Protein AF-A0A1B0Z2W1-F1 (afdb_monomer_lite)

Foldseek 3Di:
DDDDDDDDDDPVRVVVCVVPDVDPVVVVVVVVVVVVVVVLVVQLVVLVVVLVVDPVNPDDDPDSVRSNVVQVPDPPRDDPVRVVVD

Organism: NCBI:txid152509

Structure (mmCIF, N/CA/C/O backbone):
data_AF-A0A1B0Z2W1-F1
#
_entry.id   AF-A0A1B0Z2W1-F1
#
loop_
_atom_site.group_PDB
_atom_site.id
_atom_site.type_symbol
_atom_site.label_atom_id
_atom_site.label_alt_id
_atom_site.label_comp_id
_atom_site.label_asym_id
_atom_site.label_entity_id
_atom_site.label_seq_id
_atom_site.pdbx_PDB_ins_code
_atom_site.Cartn_x
_atom_site.Cartn_y
_atom_site.Cartn_z
_atom_site.occupancy
_atom_site.B_iso_or_equiv
_atom_site.auth_seq_id
_atom_site.auth_comp_id
_atom_site.auth_asym_id
_atom_site.auth_atom_id
_atom_site.pdbx_PDB_model_num
ATOM 1 N N . MET A 1 1 ? -9.857 3.067 -11.174 1.00 68.75 1 MET A N 1
ATOM 2 C CA . MET A 1 1 ? -11.036 2.785 -10.323 1.00 68.75 1 MET A CA 1
ATOM 3 C C . MET A 1 1 ? -10.545 2.456 -8.927 1.00 68.75 1 MET A C 1
ATOM 5 O O . MET A 1 1 ? -9.531 1.777 -8.825 1.00 68.75 1 MET A O 1
ATOM 9 N N . ALA A 1 2 ? -11.217 2.947 -7.887 1.00 86.25 2 ALA A N 1
ATOM 10 C CA . ALA A 1 2 ? -10.935 2.542 -6.511 1.00 86.25 2 ALA A CA 1
ATOM 11 C C . ALA A 1 2 ? -11.553 1.162 -6.226 1.00 86.25 2 ALA A C 1
ATOM 13 O O . ALA A 1 2 ? -12.568 0.808 -6.827 1.00 86.25 2 ALA A O 1
ATOM 14 N N . VAL A 1 3 ? -10.941 0.394 -5.323 1.00 93.44 3 VAL A N 1
ATOM 15 C CA . VAL A 1 3 ? -11.499 -0.868 -4.816 1.00 93.44 3 VAL A CA 1
ATOM 16 C C . VAL A 1 3 ? -12.217 -0.576 -3.500 1.00 93.44 3 VAL A C 1
ATOM 18 O O . VAL A 1 3 ? -11.627 0.020 -2.603 1.00 93.44 3 VAL A O 1
ATOM 21 N N . THR A 1 4 ? -13.473 -1.006 -3.373 1.00 94.50 4 THR A N 1
ATOM 22 C CA . THR A 1 4 ? -14.239 -0.910 -2.121 1.00 94.50 4 THR A CA 1
ATOM 23 C C . THR A 1 4 ? -14.191 -2.241 -1.381 1.00 94.50 4 THR A C 1
ATOM 25 O O . THR A 1 4 ? -14.502 -3.280 -1.960 1.00 94.50 4 THR A O 1
ATOM 28 N N . ILE A 1 5 ? -13.825 -2.203 -0.097 1.00 95.00 5 ILE A N 1
ATOM 29 C CA . ILE A 1 5 ? -13.805 -3.363 0.801 1.00 95.00 5 ILE A CA 1
ATOM 30 C C . ILE A 1 5 ? -14.832 -3.137 1.913 1.00 95.00 5 ILE A C 1
ATOM 32 O O . ILE A 1 5 ? -14.806 -2.100 2.571 1.00 95.00 5 ILE A O 1
ATOM 36 N N . THR A 1 6 ? -15.721 -4.107 2.136 1.00 95.50 6 THR A N 1
ATOM 37 C CA . THR A 1 6 ? -16.711 -4.081 3.224 1.00 95.50 6 THR A CA 1
ATOM 38 C C . THR A 1 6 ? -16.272 -5.014 4.346 1.00 95.50 6 THR A C 1
ATOM 40 O O . THR A 1 6 ? -15.970 -6.181 4.100 1.00 95.50 6 THR A O 1
ATOM 43 N N . VAL A 1 7 ? -16.257 -4.507 5.581 1.00 95.31 7 VAL A N 1
ATOM 44 C CA . VAL A 1 7 ? -15.925 -5.275 6.788 1.00 95.31 7 VAL A CA 1
ATOM 45 C C . VAL A 1 7 ? -17.161 -5.334 7.678 1.00 95.31 7 VAL A C 1
ATOM 47 O O . VAL A 1 7 ? -17.687 -4.298 8.071 1.00 95.31 7 VAL A O 1
ATOM 50 N N . ASN A 1 8 ? -17.615 -6.546 7.999 1.00 96.88 8 ASN A N 1
ATOM 51 C CA . ASN A 1 8 ? -18.744 -6.754 8.901 1.00 96.88 8 ASN A CA 1
ATOM 52 C C . ASN A 1 8 ? -18.232 -6.897 10.337 1.00 96.88 8 ASN A C 1
ATOM 54 O O . ASN A 1 8 ? -17.453 -7.806 10.630 1.00 96.88 8 ASN A O 1
ATOM 58 N N . ILE A 1 9 ? -18.686 -6.018 11.226 1.00 97.31 9 ILE A N 1
ATOM 59 C CA . ILE A 1 9 ? -18.343 -6.018 12.650 1.00 97.31 9 ILE A CA 1
ATOM 60 C C . ILE A 1 9 ? -19.645 -6.221 13.424 1.00 97.31 9 ILE A C 1
ATOM 62 O O . ILE A 1 9 ? -20.623 -5.528 13.170 1.00 97.31 9 ILE A O 1
ATOM 66 N N . SER A 1 10 ? -19.681 -7.206 14.324 1.00 98.56 10 SER A N 1
ATOM 67 C CA . SER A 1 10 ? -20.850 -7.422 15.181 1.00 98.56 10 SER A CA 1
ATOM 68 C C . SER A 1 10 ? -20.952 -6.339 16.254 1.00 98.56 10 SER A C 1
ATOM 70 O O . SER A 1 10 ? -19.929 -5.816 16.692 1.00 98.56 10 SER A O 1
ATOM 72 N N . ASP A 1 11 ? -22.156 -6.101 16.776 1.00 98.50 11 ASP A N 1
ATOM 73 C CA . ASP A 1 11 ? -22.403 -5.145 17.868 1.00 98.50 11 ASP A CA 1
ATOM 74 C C . ASP A 1 11 ? -21.496 -5.376 19.090 1.00 98.50 11 ASP A C 1
ATOM 76 O O . ASP A 1 11 ? -21.099 -4.440 19.785 1.00 98.50 11 ASP A O 1
ATOM 80 N N . HIS A 1 12 ? -21.165 -6.640 19.383 1.00 98.56 12 HIS A N 1
ATOM 81 C CA . HIS A 1 12 ? -20.237 -6.976 20.461 1.00 98.56 12 HIS A CA 1
ATOM 82 C C . HIS A 1 12 ? -18.815 -6.501 20.141 1.00 98.56 12 HIS A C 1
ATOM 84 O O . HIS A 1 12 ? -18.195 -5.829 20.963 1.00 98.56 12 HIS A O 1
ATOM 90 N N . ASN A 1 13 ? -18.311 -6.812 18.944 1.00 98.56 13 ASN A N 1
ATOM 91 C CA . ASN A 1 13 ? -16.950 -6.459 18.546 1.00 98.56 13 ASN A CA 1
ATOM 92 C C . ASN A 1 13 ? -16.786 -4.956 18.309 1.00 98.56 13 ASN A C 1
ATOM 94 O O . ASN A 1 13 ? -15.719 -4.426 18.588 1.00 98.56 13 ASN A O 1
ATOM 98 N N . GLU A 1 14 ? -17.828 -4.257 17.858 1.00 98.50 14 GLU A N 1
ATOM 99 C CA . GLU A 1 14 ? -17.820 -2.796 17.755 1.00 98.50 14 GLU A CA 1
ATOM 100 C C . GLU A 1 14 ? -17.541 -2.163 19.124 1.00 98.50 14 GLU A C 1
ATOM 102 O O . GLU A 1 14 ? -16.636 -1.341 19.254 1.00 98.50 14 GLU A O 1
ATOM 107 N N . LYS A 1 15 ? -18.238 -2.618 20.174 1.00 98.69 15 LYS A N 1
ATOM 108 C CA . LYS A 1 15 ? -18.012 -2.148 21.551 1.00 98.69 15 LYS A CA 1
ATOM 109 C C . LYS A 1 15 ? -16.626 -2.510 22.079 1.00 98.69 15 LYS A C 1
ATOM 111 O O . LYS A 1 15 ? -16.024 -1.701 22.776 1.00 98.69 15 LYS A O 1
ATOM 116 N N . VAL A 1 16 ? -16.121 -3.705 21.759 1.00 98.62 16 VAL A N 1
ATOM 117 C CA . VAL A 1 16 ? -14.756 -4.120 22.129 1.00 98.62 16 VAL A CA 1
ATOM 118 C C . VAL A 1 16 ? -13.715 -3.222 21.459 1.00 98.62 16 VAL A C 1
ATOM 120 O O . VAL A 1 16 ? -12.769 -2.805 22.115 1.00 98.62 16 VAL A O 1
ATOM 123 N N . LEU A 1 17 ? -13.896 -2.884 20.181 1.00 98.38 17 LEU A N 1
ATOM 124 C CA . LEU A 1 17 ? -12.988 -1.997 19.456 1.00 98.38 17 LEU A CA 1
ATOM 125 C C . LEU A 1 17 ? -13.040 -0.572 20.006 1.00 98.38 17 LEU A C 1
ATOM 127 O O . LEU A 1 17 ? -11.997 -0.004 20.304 1.00 98.38 17 LEU A O 1
ATOM 131 N N . LEU A 1 18 ? -14.237 -0.017 20.204 1.00 98.50 18 LEU A N 1
ATOM 132 C CA . LEU A 1 18 ? -14.429 1.338 20.739 1.00 98.50 18 LEU A CA 1
ATOM 133 C C . LEU A 1 18 ? -14.055 1.479 22.224 1.00 98.50 18 LEU A C 1
ATOM 135 O O . LEU A 1 18 ? -14.084 2.583 22.762 1.00 98.50 18 LEU A O 1
ATOM 139 N N . HIS A 1 19 ? -13.701 0.384 22.902 1.00 98.50 19 HIS A N 1
ATOM 140 C CA . HIS A 1 19 ? -13.088 0.460 24.225 1.00 98.50 19 HIS A CA 1
ATOM 141 C C . HIS A 1 19 ? -11.673 1.061 24.173 1.00 98.50 19 HIS A C 1
ATOM 143 O O . HIS A 1 1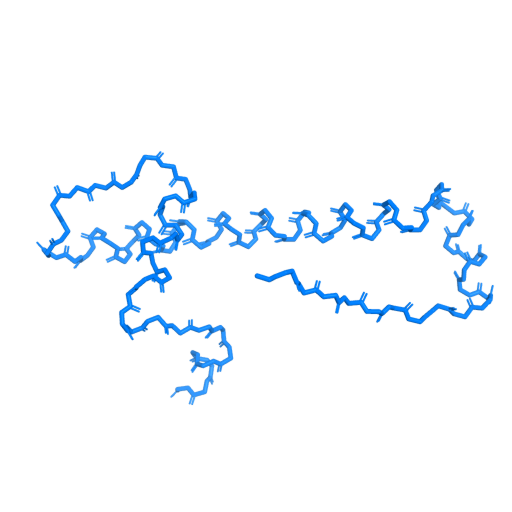9 ? -11.273 1.734 25.119 1.00 98.50 19 HIS A O 1
ATOM 149 N N . ASP A 1 20 ? -10.939 0.827 23.079 1.00 98.38 20 ASP A N 1
ATOM 150 C CA . ASP A 1 20 ? -9.542 1.256 22.904 1.00 98.38 20 ASP A CA 1
ATOM 151 C C . ASP A 1 20 ? -9.368 2.246 21.736 1.00 98.38 20 ASP A C 1
ATOM 153 O O . ASP A 1 20 ? -8.551 3.165 21.791 1.00 98.38 20 ASP A O 1
ATOM 157 N N . LEU A 1 21 ? -10.171 2.101 20.678 1.00 98.00 21 LEU A N 1
ATOM 158 C CA . LEU A 1 21 ? -10.140 2.958 19.498 1.00 98.00 21 LEU A CA 1
ATOM 159 C C . LEU A 1 21 ? -11.079 4.159 19.651 1.00 98.00 21 LEU A C 1
ATOM 161 O O . LEU A 1 21 ? -12.217 4.025 20.089 1.00 98.00 21 LEU A O 1
ATOM 165 N N . LEU A 1 22 ? -10.632 5.324 19.175 1.00 97.56 22 LEU A N 1
ATOM 166 C CA . LEU A 1 22 ? -11.473 6.525 19.087 1.00 97.56 22 LEU A CA 1
ATOM 167 C C . LEU A 1 22 ? -12.509 6.439 17.957 1.00 97.56 22 LEU A C 1
ATOM 169 O O . LEU A 1 22 ? -13.629 6.914 18.109 1.00 97.56 22 LEU A O 1
ATOM 173 N N . ASP A 1 23 ? -12.116 5.864 16.818 1.00 98.06 23 ASP A N 1
ATOM 174 C CA . ASP A 1 23 ? -12.969 5.687 15.643 1.00 98.06 23 ASP A CA 1
ATOM 175 C C . ASP A 1 23 ? -12.490 4.487 14.816 1.00 98.06 23 ASP A C 1
ATOM 177 O O . ASP A 1 23 ? -11.318 4.399 14.430 1.00 98.06 23 ASP A O 1
ATOM 181 N N . ILE A 1 24 ? -13.406 3.562 14.526 1.00 97.88 24 ILE A N 1
ATOM 182 C CA . ILE A 1 24 ? -13.089 2.323 13.806 1.00 97.88 24 ILE A CA 1
ATOM 183 C C . ILE A 1 24 ? -12.701 2.629 12.357 1.00 97.88 24 ILE A C 1
ATOM 185 O O . ILE A 1 24 ? -11.725 2.071 11.855 1.00 97.88 24 ILE A O 1
ATOM 189 N N . ASN A 1 25 ? -13.433 3.517 11.677 1.00 96.56 25 ASN A N 1
ATOM 190 C CA . ASN A 1 25 ? -13.184 3.795 10.264 1.00 96.56 25 ASN A CA 1
ATOM 191 C C . ASN A 1 25 ? -11.801 4.423 10.059 1.00 96.56 25 ASN A C 1
ATOM 193 O O . ASN A 1 25 ? -11.030 3.945 9.232 1.00 96.56 25 ASN A O 1
ATOM 197 N N . THR A 1 26 ? -11.452 5.436 10.849 1.00 97.62 26 THR A N 1
ATOM 198 C CA . THR A 1 26 ? -10.142 6.096 10.807 1.00 97.62 26 THR A CA 1
ATOM 199 C C . THR A 1 26 ? -9.016 5.092 11.024 1.00 97.62 26 THR A C 1
ATOM 201 O O . THR A 1 26 ? -8.042 5.093 10.269 1.00 97.62 26 THR A O 1
ATOM 204 N N . TRP A 1 27 ? -9.161 4.193 12.004 1.00 97.75 27 TRP A N 1
ATOM 205 C CA . TRP A 1 27 ? -8.173 3.144 12.244 1.00 97.75 27 TRP A CA 1
ATOM 206 C C . TRP A 1 27 ? -8.035 2.195 11.045 1.00 97.75 27 TRP A C 1
ATOM 208 O O . TRP A 1 27 ? -6.915 1.924 10.611 1.00 97.75 27 TRP A O 1
ATOM 218 N N . VAL A 1 28 ? -9.149 1.734 10.463 1.00 97.25 28 VAL A N 1
ATOM 219 C CA . VAL A 1 28 ? -9.129 0.840 9.290 1.00 97.25 28 VAL A CA 1
ATOM 220 C C . VAL A 1 28 ? -8.475 1.522 8.085 1.00 97.25 28 VAL A C 1
ATOM 222 O O . VAL A 1 28 ? -7.615 0.914 7.448 1.00 97.25 28 VAL A O 1
ATOM 225 N N . GLN A 1 29 ? -8.827 2.776 7.788 1.00 96.44 29 GLN A N 1
ATOM 226 C CA . GLN A 1 29 ? -8.230 3.534 6.680 1.00 96.44 29 GLN A CA 1
ATOM 227 C C . GLN A 1 29 ? -6.717 3.692 6.880 1.00 96.44 29 GLN A C 1
ATOM 229 O O . GLN A 1 29 ? -5.936 3.325 6.003 1.00 96.44 29 GLN A O 1
ATOM 234 N N . ALA A 1 30 ? -6.288 4.118 8.073 1.00 97.69 30 ALA A N 1
ATOM 235 C CA . ALA A 1 30 ? -4.871 4.276 8.391 1.00 97.69 30 ALA A CA 1
ATOM 236 C C . ALA A 1 30 ? -4.097 2.946 8.318 1.00 97.69 30 ALA A C 1
ATOM 238 O O . ALA A 1 30 ? -2.951 2.909 7.860 1.00 97.69 30 ALA A O 1
ATOM 239 N N . ALA A 1 31 ? -4.713 1.835 8.735 1.00 97.31 31 ALA A N 1
ATOM 240 C CA . ALA A 1 31 ? -4.115 0.508 8.626 1.00 97.31 31 ALA A CA 1
ATOM 241 C C . ALA A 1 31 ? -3.914 0.090 7.158 1.00 97.31 31 ALA A C 1
ATOM 243 O O . ALA A 1 31 ? -2.858 -0.447 6.802 1.00 97.31 31 ALA A O 1
ATOM 244 N N . VAL A 1 32 ? -4.897 0.363 6.294 1.00 97.44 32 VAL A N 1
ATOM 245 C CA . VAL A 1 32 ? -4.805 0.105 4.850 1.00 97.44 32 VAL A CA 1
ATOM 246 C C . VAL A 1 32 ? -3.733 0.988 4.207 1.00 97.44 32 VAL A C 1
ATOM 248 O O . VAL A 1 32 ? -2.872 0.454 3.504 1.00 97.44 32 VAL A O 1
ATOM 251 N N . ASP A 1 33 ? -3.693 2.286 4.513 1.00 97.75 33 ASP A N 1
ATOM 252 C CA . ASP A 1 33 ? -2.665 3.215 4.022 1.00 97.75 33 ASP A CA 1
ATOM 253 C C . ASP A 1 33 ? -1.256 2.771 4.428 1.00 97.75 33 ASP A C 1
ATOM 255 O O . ASP A 1 33 ? -0.332 2.712 3.606 1.00 97.75 33 ASP A O 1
ATOM 259 N N . GLY A 1 34 ? -1.090 2.367 5.690 1.00 98.31 34 GLY A N 1
ATOM 260 C CA . GLY A 1 34 ? 0.162 1.811 6.192 1.00 98.31 34 GLY A CA 1
ATOM 261 C C . GLY A 1 34 ? 0.589 0.565 5.416 1.00 98.31 34 GLY A C 1
ATOM 262 O O . GLY A 1 34 ?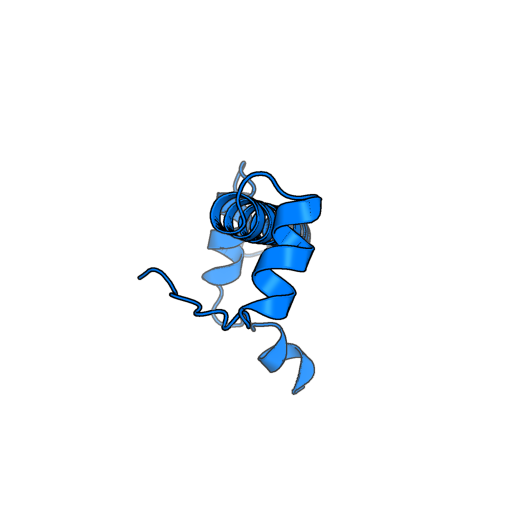 1.768 0.405 5.071 1.00 98.31 34 GLY A O 1
ATOM 263 N N . LYS A 1 35 ? -0.367 -0.309 5.076 1.00 97.81 35 LYS A N 1
ATOM 264 C CA . LYS A 1 35 ? -0.092 -1.509 4.282 1.00 97.81 35 LYS A CA 1
ATOM 265 C C . LYS A 1 35 ? 0.270 -1.175 2.838 1.00 97.81 35 LYS A C 1
ATOM 267 O O . LYS A 1 35 ? 1.218 -1.774 2.325 1.00 97.81 35 LYS A O 1
ATOM 272 N N . ILE A 1 36 ? -0.426 -0.228 2.210 1.00 97.31 36 ILE A N 1
ATOM 273 C CA . ILE A 1 36 ? -0.127 0.261 0.857 1.00 97.31 36 ILE A CA 1
ATOM 274 C C . ILE A 1 36 ? 1.299 0.808 0.809 1.00 97.31 36 ILE A C 1
ATOM 276 O O . ILE A 1 36 ? 2.085 0.362 -0.023 1.00 97.31 36 ILE A O 1
ATOM 280 N N . ASN A 1 37 ? 1.675 1.677 1.749 1.00 97.88 37 ASN A N 1
ATOM 281 C CA . ASN A 1 37 ? 3.019 2.255 1.812 1.00 97.88 37 ASN A CA 1
ATOM 282 C C . ASN A 1 37 ? 4.106 1.177 1.971 1.00 97.88 37 ASN A C 1
ATOM 284 O O . ASN A 1 37 ? 5.108 1.171 1.257 1.00 97.88 37 ASN A O 1
ATOM 288 N N . ASN A 1 38 ? 3.901 0.216 2.876 1.00 98.19 38 ASN A N 1
ATOM 289 C CA . ASN A 1 38 ? 4.848 -0.882 3.077 1.00 98.19 38 ASN A CA 1
ATOM 290 C C . ASN A 1 38 ? 4.989 -1.750 1.810 1.00 98.19 38 ASN A C 1
ATOM 292 O O . ASN A 1 38 ? 6.100 -2.037 1.360 1.00 98.19 38 ASN A O 1
ATOM 296 N N . CYS A 1 39 ? 3.870 -2.140 1.193 1.00 98.00 39 CYS A N 1
ATOM 297 C CA . CYS A 1 39 ? 3.883 -2.890 -0.062 1.00 98.00 39 CYS A CA 1
ATOM 298 C C . CYS A 1 39 ? 4.557 -2.107 -1.196 1.00 98.00 39 CYS A C 1
ATOM 300 O O . CYS A 1 39 ? 5.391 -2.682 -1.894 1.00 98.00 39 CYS A O 1
ATOM 302 N N . GLY A 1 40 ? 4.259 -0.814 -1.329 1.00 98.00 40 GLY A N 1
A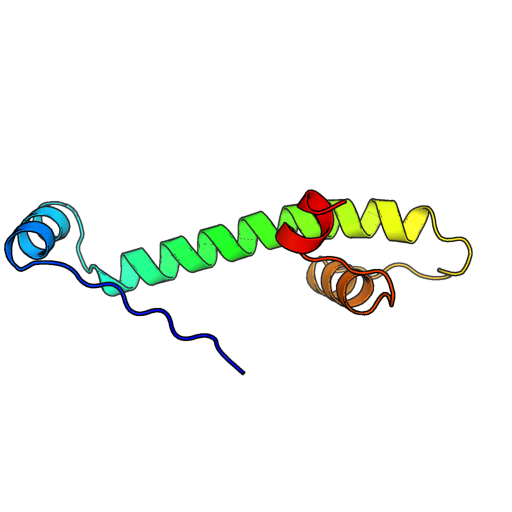TOM 303 C CA . GLY A 1 40 ? 4.859 0.071 -2.323 1.00 98.00 40 GLY A CA 1
ATOM 304 C C . GLY A 1 40 ? 6.377 0.167 -2.180 1.00 98.00 40 GLY A C 1
ATOM 305 O O . GLY A 1 40 ? 7.095 -0.018 -3.160 1.00 98.00 40 GLY A O 1
ATOM 306 N N . LYS A 1 41 ? 6.893 0.353 -0.960 1.00 98.19 41 LYS A N 1
ATOM 307 C CA . LYS A 1 41 ? 8.347 0.392 -0.709 1.00 98.19 41 LYS A CA 1
ATOM 308 C C . LYS A 1 41 ? 9.045 -0.903 -1.116 1.00 98.19 41 LYS A C 1
ATOM 310 O O . LYS A 1 41 ? 10.071 -0.868 -1.789 1.00 98.19 41 LYS A O 1
ATOM 315 N N . ARG A 1 42 ? 8.476 -2.060 -0.757 1.00 97.81 42 ARG A N 1
ATOM 316 C CA . ARG A 1 42 ? 9.028 -3.364 -1.174 1.00 97.81 42 ARG A CA 1
ATOM 317 C C . ARG A 1 42 ? 9.021 -3.516 -2.693 1.00 97.81 42 ARG A C 1
ATOM 319 O O . ARG A 1 42 ? 9.998 -3.997 -3.257 1.00 97.81 42 ARG A O 1
ATOM 326 N N . MET A 1 43 ? 7.952 -3.061 -3.342 1.00 98.00 43 MET A N 1
ATOM 327 C CA . MET A 1 43 ? 7.840 -3.092 -4.795 1.00 98.00 43 MET A CA 1
ATOM 328 C C . MET A 1 43 ? 8.847 -2.163 -5.484 1.00 98.00 43 MET A C 1
ATOM 330 O O . MET A 1 43 ? 9.418 -2.556 -6.490 1.00 98.00 43 MET A O 1
ATOM 334 N N . ALA A 1 44 ? 9.114 -0.969 -4.950 1.00 98.12 44 ALA A N 1
ATOM 335 C CA . ALA A 1 44 ? 10.109 -0.052 -5.514 1.00 98.12 44 ALA A CA 1
ATOM 336 C C . ALA A 1 44 ? 11.540 -0.627 -5.445 1.00 98.12 44 ALA A C 1
ATOM 338 O O . ALA A 1 44 ? 12.324 -0.472 -6.385 1.00 98.12 44 ALA A O 1
ATOM 339 N N . ILE A 1 45 ? 11.867 -1.353 -4.368 1.00 97.81 45 ILE A N 1
ATOM 340 C CA . ILE A 1 45 ? 13.144 -2.076 -4.235 1.00 97.81 45 ILE A CA 1
ATOM 341 C C . ILE A 1 45 ? 13.255 -3.173 -5.304 1.00 97.81 45 ILE A C 1
ATOM 343 O O . ILE A 1 45 ? 14.263 -3.245 -6.007 1.00 97.81 45 ILE A O 1
ATOM 347 N N . GLU A 1 46 ? 12.212 -3.993 -5.462 1.00 96.88 46 GLU A N 1
ATOM 348 C CA . GLU A 1 46 ? 12.145 -5.029 -6.503 1.00 96.88 46 GLU A CA 1
ATOM 349 C C . GLU A 1 46 ? 12.265 -4.417 -7.907 1.00 96.88 46 GLU A C 1
ATOM 351 O O . GLU A 1 46 ? 13.093 -4.850 -8.705 1.00 96.88 46 GLU A O 1
ATOM 356 N N . ALA A 1 47 ? 11.503 -3.356 -8.181 1.00 97.81 47 ALA A N 1
ATOM 357 C CA . ALA A 1 47 ? 11.528 -2.629 -9.444 1.00 97.81 47 ALA A CA 1
ATOM 358 C C . ALA A 1 47 ? 12.928 -2.113 -9.773 1.00 97.81 47 ALA A C 1
ATOM 360 O O . ALA A 1 47 ? 13.395 -2.276 -10.895 1.00 97.81 47 ALA A O 1
ATOM 361 N N . THR A 1 48 ? 13.632 -1.552 -8.787 1.00 97.81 48 THR A N 1
ATOM 362 C CA . THR A 1 48 ? 15.012 -1.088 -8.971 1.00 97.81 48 THR A CA 1
ATOM 363 C C . THR A 1 48 ? 15.927 -2.224 -9.419 1.00 97.81 48 THR A C 1
ATOM 365 O O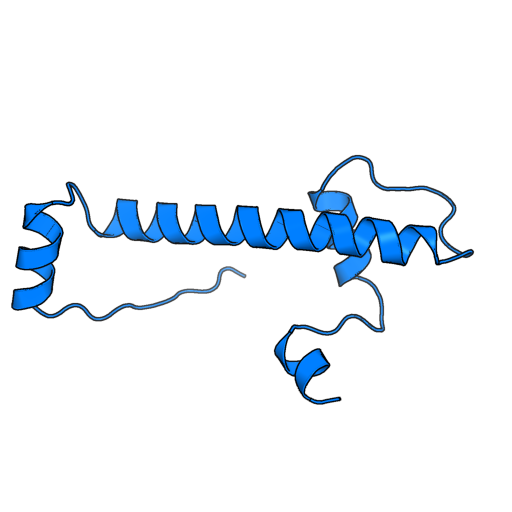 . THR A 1 48 ? 16.724 -2.028 -10.333 1.00 97.81 48 THR A O 1
ATOM 368 N N . ALA A 1 49 ? 15.825 -3.403 -8.800 1.00 97.31 49 ALA A N 1
ATOM 369 C CA . ALA A 1 49 ? 16.646 -4.555 -9.168 1.00 97.31 49 ALA A CA 1
ATOM 370 C C . ALA A 1 49 ? 16.311 -5.069 -10.577 1.00 97.31 49 ALA A C 1
ATOM 372 O O . ALA A 1 49 ? 17.216 -5.284 -11.37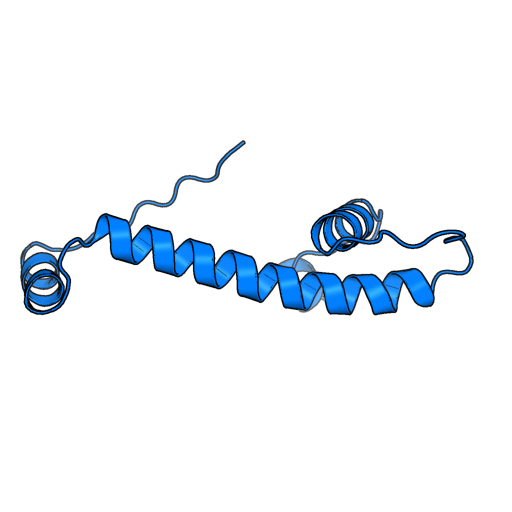8 1.00 97.31 49 ALA A O 1
ATOM 373 N N . VAL A 1 50 ? 15.020 -5.205 -10.894 1.00 96.44 50 VAL A N 1
ATOM 374 C CA . VAL A 1 50 ? 14.548 -5.690 -12.201 1.00 96.44 50 VAL A CA 1
ATOM 375 C C . VAL A 1 50 ? 14.946 -4.739 -13.329 1.00 96.44 50 VAL A C 1
ATOM 377 O O . VAL A 1 50 ? 15.453 -5.189 -14.350 1.00 96.44 50 VAL A O 1
ATOM 380 N N . LEU A 1 51 ? 14.744 -3.433 -13.150 1.00 96.31 51 LEU A N 1
ATOM 381 C CA . LEU A 1 51 ? 15.043 -2.432 -14.177 1.00 96.31 51 LEU A CA 1
ATOM 382 C C . LEU A 1 51 ? 16.549 -2.262 -14.390 1.00 96.31 51 LEU A C 1
ATOM 384 O O . LEU A 1 51 ? 16.980 -2.101 -15.522 1.00 96.31 51 LEU A O 1
ATOM 388 N N . LYS A 1 52 ? 17.361 -2.349 -13.329 1.00 96.69 52 LYS A N 1
ATOM 389 C CA . LYS A 1 52 ? 18.827 -2.307 -13.460 1.00 96.69 52 LYS A CA 1
ATOM 390 C C . LYS A 1 52 ? 19.410 -3.517 -14.187 1.00 96.69 52 LYS A C 1
ATOM 392 O O . LYS A 1 52 ? 20.506 -3.407 -14.721 1.00 96.69 52 LYS A O 1
ATOM 397 N N . ALA A 1 53 ? 18.728 -4.658 -14.151 1.00 97.00 53 ALA A N 1
ATOM 398 C CA . ALA A 1 53 ? 19.151 -5.872 -14.843 1.00 97.00 53 ALA A CA 1
ATOM 399 C C . ALA A 1 53 ? 18.688 -5.920 -16.310 1.00 97.00 53 ALA A C 1
ATOM 401 O O . ALA A 1 53 ? 18.989 -6.883 -17.009 1.00 97.00 53 ALA A O 1
ATOM 402 N N . ASP A 1 54 ? 17.922 -4.926 -16.763 1.00 95.62 54 ASP A N 1
ATOM 403 C CA . ASP A 1 54 ? 17.376 -4.864 -18.111 1.00 95.62 54 ASP A CA 1
ATOM 404 C C . ASP A 1 54 ? 18.177 -3.871 -18.960 1.00 95.62 54 ASP A C 1
ATOM 406 O O . ASP A 1 54 ? 18.029 -2.658 -18.819 1.00 95.62 54 ASP A O 1
ATOM 410 N N . ASP A 1 55 ? 18.999 -4.391 -19.873 1.00 96.38 55 ASP A N 1
ATOM 411 C CA . ASP A 1 55 ? 19.875 -3.591 -20.741 1.00 96.38 55 ASP A CA 1
ATOM 412 C C . ASP A 1 55 ? 19.112 -2.631 -21.675 1.00 96.38 55 ASP A C 1
ATOM 414 O O . ASP A 1 55 ? 19.701 -1.700 -22.227 1.00 96.38 55 ASP A O 1
ATOM 418 N N . SER A 1 56 ? 17.800 -2.827 -21.870 1.00 94.94 56 SER A N 1
ATOM 419 C CA . SER A 1 56 ? 16.969 -1.897 -22.645 1.00 94.94 56 SER A CA 1
ATOM 420 C C . SER A 1 56 ? 16.607 -0.622 -21.874 1.00 94.94 56 SER A C 1
ATOM 422 O O . SER A 1 56 ? 16.182 0.371 -22.474 1.00 94.94 56 SER A O 1
ATOM 424 N N . VAL A 1 57 ? 16.785 -0.619 -20.550 1.00 95.88 57 VAL A N 1
ATOM 425 C CA . VAL A 1 57 ? 16.501 0.529 -19.689 1.00 95.88 57 VAL A CA 1
ATOM 426 C C . VAL A 1 57 ? 17.684 1.496 -19.720 1.00 95.88 57 VAL A C 1
ATOM 428 O O . VAL A 1 57 ? 18.744 1.250 -19.154 1.00 95.88 57 VAL A O 1
ATOM 431 N N . THR A 1 58 ? 17.488 2.652 -20.355 1.00 96.12 58 THR A N 1
ATOM 432 C CA . THR A 1 58 ? 18.526 3.691 -20.508 1.00 96.12 58 THR A CA 1
ATOM 433 C C . THR A 1 58 ? 18.461 4.792 -19.450 1.00 96.12 58 THR A C 1
ATOM 435 O O . THR A 1 58 ? 19.397 5.578 -19.308 1.00 96.12 58 THR A O 1
ATOM 438 N N . SER A 1 59 ? 17.360 4.873 -18.699 1.00 96.00 59 SER A N 1
ATOM 439 C CA . SER A 1 59 ? 17.171 5.844 -17.620 1.00 96.00 59 SER A CA 1
ATOM 440 C C . SER A 1 59 ? 16.297 5.269 -16.510 1.00 96.00 59 SER A C 1
ATOM 442 O O . SER A 1 59 ? 15.395 4.471 -16.762 1.00 96.00 59 SER A O 1
ATOM 444 N N . MET A 1 60 ? 16.582 5.673 -15.271 1.00 96.31 60 MET A N 1
ATOM 445 C CA . MET A 1 60 ? 15.892 5.181 -14.080 1.00 96.31 60 MET A CA 1
ATOM 446 C C . MET A 1 60 ? 14.935 6.240 -13.519 1.00 96.31 60 MET A C 1
ATOM 448 O O . MET A 1 60 ? 15.351 7.391 -13.354 1.00 96.31 60 MET A O 1
ATOM 452 N N . PRO A 1 61 ? 13.686 5.873 -13.166 1.00 97.19 61 PRO A N 1
ATOM 453 C CA . PRO A 1 61 ? 12.790 6.763 -12.437 1.00 97.19 61 PRO A CA 1
ATOM 454 C C . PRO A 1 61 ? 13.389 7.200 -11.095 1.00 97.19 61 PRO A C 1
ATOM 456 O O . PRO A 1 61 ? 14.010 6.405 -10.392 1.00 97.19 61 PRO A O 1
ATOM 459 N N . ALA A 1 62 ? 13.174 8.464 -10.725 1.00 97.00 62 ALA A N 1
ATOM 460 C CA . ALA A 1 62 ? 13.726 9.051 -9.501 1.00 97.00 62 ALA A CA 1
ATOM 461 C C . ALA A 1 62 ? 12.835 8.866 -8.258 1.00 97.00 62 ALA A C 1
ATOM 463 O O . ALA A 1 62 ? 13.269 9.158 -7.146 1.00 97.00 62 ALA A O 1
ATOM 464 N N . THR A 1 63 ? 11.586 8.425 -8.434 1.00 97.81 63 THR A N 1
ATOM 465 C CA . THR A 1 63 ? 10.607 8.267 -7.351 1.00 97.81 63 THR A CA 1
ATOM 466 C C . THR A 1 63 ? 10.169 6.814 -7.218 1.00 97.81 63 THR A C 1
ATOM 468 O O . THR A 1 63 ? 10.105 6.083 -8.208 1.00 97.81 63 THR A O 1
ATOM 471 N N . ASP A 1 64 ? 9.793 6.409 -6.002 1.00 97.62 64 ASP A N 1
ATOM 472 C CA . ASP A 1 64 ? 9.235 5.077 -5.739 1.00 97.62 64 ASP A CA 1
ATOM 473 C C . ASP A 1 64 ? 8.006 4.798 -6.609 1.00 97.62 64 ASP A C 1
ATOM 475 O O . ASP A 1 64 ? 7.880 3.711 -7.167 1.00 97.62 64 ASP A O 1
ATOM 479 N N . GLN A 1 65 ? 7.128 5.793 -6.773 1.00 97.88 65 GLN A N 1
ATOM 480 C CA . GLN A 1 65 ? 5.959 5.673 -7.641 1.00 97.88 65 GLN A CA 1
ATOM 481 C C . GLN A 1 65 ? 6.365 5.427 -9.099 1.00 97.88 65 GLN A C 1
ATOM 483 O O . GLN A 1 65 ? 5.837 4.515 -9.726 1.00 97.88 65 GLN A O 1
ATOM 488 N N . GLY A 1 66 ? 7.346 6.168 -9.625 1.00 98.25 66 GLY A N 1
ATOM 489 C CA . GLY A 1 66 ? 7.824 5.961 -10.992 1.00 98.25 66 GLY A CA 1
ATOM 490 C C . GLY A 1 66 ? 8.456 4.579 -11.193 1.00 98.25 66 GLY A C 1
ATOM 491 O O . GLY A 1 66 ? 8.251 3.948 -12.227 1.00 98.25 66 GLY A O 1
ATOM 492 N N . LEU A 1 67 ? 9.178 4.068 -10.190 1.00 98.38 67 LEU A N 1
ATOM 493 C CA . LEU A 1 67 ? 9.715 2.702 -10.202 1.00 98.38 67 LEU A CA 1
ATOM 494 C C . LEU A 1 67 ? 8.592 1.654 -10.208 1.00 98.38 67 LEU A C 1
ATOM 496 O O . LEU A 1 67 ? 8.642 0.695 -10.979 1.00 98.38 67 LEU A O 1
ATOM 500 N N . GLN A 1 68 ? 7.569 1.838 -9.370 1.00 98.31 68 GLN A N 1
ATOM 501 C CA . GLN A 1 68 ? 6.404 0.952 -9.301 1.00 98.31 68 GLN A CA 1
ATOM 502 C C . GLN A 1 68 ? 5.630 0.941 -10.623 1.00 98.31 68 GLN A C 1
ATOM 504 O O . GLN A 1 68 ? 5.322 -0.133 -11.134 1.00 98.31 68 GLN A O 1
ATOM 509 N N . GLU A 1 69 ? 5.351 2.114 -11.196 1.00 98.12 69 GLU A N 1
ATOM 510 C CA . GLU A 1 69 ? 4.667 2.265 -12.485 1.00 98.12 69 GLU A CA 1
ATOM 511 C C . GLU A 1 69 ? 5.452 1.588 -13.613 1.00 98.12 69 GLU A C 1
ATOM 513 O O . GLU A 1 69 ? 4.879 0.817 -14.385 1.00 98.12 69 GLU A O 1
ATOM 518 N N . ALA A 1 70 ? 6.773 1.791 -13.658 1.00 97.56 70 ALA A N 1
ATOM 519 C CA . ALA A 1 70 ? 7.640 1.143 -14.636 1.00 97.56 70 ALA A CA 1
ATOM 520 C C . ALA A 1 70 ? 7.614 -0.389 -14.510 1.00 97.56 70 ALA A C 1
ATOM 522 O O . ALA A 1 70 ? 7.543 -1.075 -15.527 1.00 97.56 70 ALA A O 1
ATOM 523 N N . LEU A 1 71 ? 7.628 -0.939 -13.288 1.00 97.25 71 LEU A N 1
ATOM 524 C CA . LEU A 1 71 ? 7.525 -2.386 -13.064 1.00 97.25 71 LEU A CA 1
ATOM 525 C C . LEU A 1 71 ? 6.142 -2.936 -13.454 1.00 97.25 71 LEU A C 1
ATOM 527 O O . LEU A 1 71 ? 6.077 -3.986 -14.092 1.00 97.25 71 LEU A O 1
ATOM 531 N N . LEU A 1 72 ? 5.055 -2.235 -13.110 1.00 97.44 72 LEU A N 1
ATOM 532 C CA . LEU A 1 72 ? 3.676 -2.625 -13.449 1.00 97.44 72 LEU A CA 1
ATOM 533 C C . LEU A 1 72 ? 3.411 -2.627 -14.957 1.00 97.44 72 LEU A C 1
ATOM 535 O O . LEU A 1 72 ? 2.617 -3.434 -15.433 1.00 97.44 72 LEU A O 1
ATOM 539 N N . ALA A 1 73 ? 4.064 -1.737 -15.705 1.00 96.94 73 ALA A N 1
ATOM 540 C CA . ALA A 1 73 ? 3.899 -1.626 -17.151 1.00 96.94 73 ALA A CA 1
ATOM 541 C C . ALA A 1 73 ? 4.621 -2.733 -17.944 1.00 96.94 73 ALA A C 1
ATOM 543 O O . ALA A 1 73 ? 4.399 -2.871 -19.148 1.00 96.94 73 ALA A O 1
ATOM 544 N N . ARG A 1 74 ? 5.494 -3.527 -17.307 1.00 95.31 74 ARG A N 1
ATOM 545 C CA . ARG A 1 74 ? 6.226 -4.604 -17.991 1.00 95.31 74 ARG A CA 1
ATOM 546 C C . ARG A 1 74 ? 5.266 -5.714 -18.413 1.00 95.31 74 ARG A C 1
ATOM 548 O O . ARG A 1 74 ? 4.483 -6.205 -17.607 1.00 95.31 74 ARG A O 1
ATOM 555 N N . ALA A 1 75 ? 5.411 -6.198 -19.647 1.00 94.12 75 ALA A N 1
ATOM 556 C CA . ALA A 1 75 ? 4.557 -7.255 -20.203 1.00 94.12 75 ALA A CA 1
ATOM 557 C C . ALA A 1 75 ? 4.570 -8.566 -19.388 1.00 94.12 75 ALA A C 1
ATOM 559 O O . ALA A 1 75 ? 3.593 -9.306 -19.387 1.00 94.12 75 ALA A O 1
ATOM 560 N N . GLY A 1 76 ? 5.673 -8.849 -18.688 1.00 91.56 76 GLY A N 1
ATOM 561 C CA . GLY A 1 76 ? 5.819 -10.019 -17.822 1.00 91.56 76 GLY A CA 1
ATOM 562 C C . GLY A 1 76 ? 5.460 -9.781 -16.355 1.00 91.56 76 GLY A C 1
ATOM 563 O O 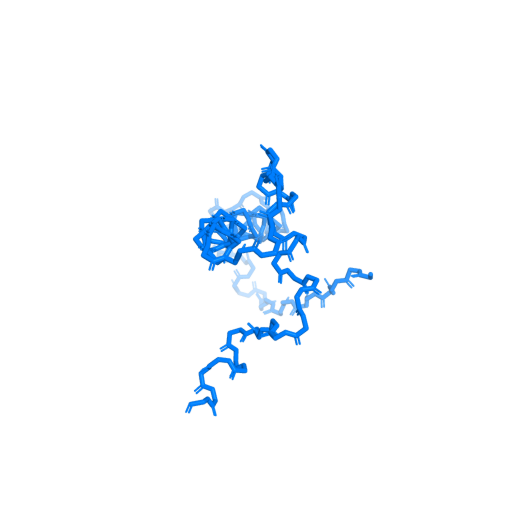. GLY A 1 76 ? 5.812 -10.621 -15.530 1.00 91.56 76 GLY A O 1
ATOM 564 N N . TYR A 1 77 ? 4.842 -8.649 -15.992 1.00 96.25 77 TYR A N 1
ATOM 565 C CA . TYR A 1 77 ? 4.464 -8.389 -14.603 1.00 96.25 77 TYR A CA 1
ATOM 566 C C . TYR A 1 77 ? 3.461 -9.433 -14.103 1.00 96.25 77 TYR A C 1
ATOM 568 O O . TYR A 1 77 ? 2.469 -9.747 -14.762 1.00 96.25 77 TYR A O 1
ATOM 576 N N . LYS A 1 78 ? 3.714 -9.937 -12.894 1.00 95.62 78 LYS A N 1
ATOM 577 C CA . LYS A 1 78 ? 2.865 -10.916 -12.218 1.00 95.62 78 LYS A CA 1
ATOM 578 C C . LYS A 1 78 ? 2.563 -10.435 -10.817 1.00 95.62 78 LYS A C 1
ATOM 580 O O . LYS A 1 78 ? 3.478 -10.134 -10.041 1.00 95.62 78 LYS A O 1
ATOM 585 N N . ASN A 1 79 ? 1.282 -10.395 -10.472 1.00 95.81 79 ASN A N 1
ATOM 586 C CA . ASN A 1 79 ? 0.871 -10.195 -9.090 1.00 95.81 79 ASN A CA 1
ATOM 587 C C . ASN A 1 79 ? 1.297 -11.401 -8.229 1.00 95.81 79 ASN A C 1
ATOM 589 O O . ASN A 1 79 ? 1.749 -12.427 -8.738 1.00 95.81 79 ASN A O 1
ATOM 593 N N . ARG A 1 80 ? 1.172 -11.283 -6.903 1.00 95.38 80 ARG A N 1
ATOM 594 C CA . ARG A 1 80 ? 1.673 -12.315 -5.985 1.00 95.38 80 ARG A CA 1
ATOM 595 C C . ARG A 1 80 ? 1.086 -13.705 -6.261 1.00 95.38 80 ARG A C 1
ATOM 597 O O . ARG A 1 80 ? 1.843 -14.664 -6.288 1.00 95.38 80 ARG A O 1
ATOM 604 N N . ALA A 1 81 ? -0.222 -13.790 -6.496 1.00 97.19 81 ALA A N 1
ATOM 605 C CA . ALA A 1 81 ? -0.891 -15.060 -6.758 1.00 97.19 81 ALA A CA 1
ATOM 606 C C . ALA A 1 81 ? -0.401 -15.708 -8.061 1.00 97.19 81 ALA A C 1
ATOM 608 O O . ALA A 1 81 ? -0.176 -16.909 -8.092 1.00 97.19 81 ALA A O 1
ATOM 609 N N . GLN A 1 82 ? -0.184 -14.913 -9.114 1.00 97.31 82 GLN A N 1
ATOM 610 C CA . GLN A 1 82 ? 0.377 -15.402 -10.377 1.00 97.31 82 GLN A CA 1
ATOM 611 C C . GLN A 1 82 ? 1.804 -15.937 -10.200 1.00 97.31 82 GLN A C 1
ATOM 613 O O . GLN A 1 82 ? 2.119 -16.978 -10.755 1.00 97.31 82 GLN A O 1
ATOM 618 N N . ARG A 1 83 ? 2.647 -15.267 -9.399 1.00 93.94 83 ARG A N 1
ATOM 619 C CA . ARG A 1 83 ? 4.012 -15.745 -9.108 1.00 93.94 83 ARG A CA 1
ATOM 620 C C . ARG A 1 83 ? 4.043 -17.033 -8.291 1.00 93.94 83 ARG A C 1
ATOM 622 O O . ARG A 1 83 ? 4.937 -17.835 -8.490 1.00 93.94 83 ARG A O 1
ATOM 629 N N . ASP A 1 84 ? 3.113 -17.199 -7.354 1.00 95.94 84 ASP A N 1
ATOM 630 C CA . ASP A 1 84 ? 3.042 -18.407 -6.520 1.00 95.94 84 ASP A CA 1
ATOM 631 C C . ASP A 1 84 ? 2.435 -19.609 -7.276 1.00 95.94 84 ASP A C 1
ATOM 633 O O . ASP A 1 84 ? 2.527 -20.737 -6.801 1.00 95.94 84 ASP A O 1
ATOM 637 N N . ALA A 1 85 ? 1.789 -19.380 -8.424 1.00 96.00 85 ALA A N 1
ATOM 638 C CA . ALA A 1 85 ? 1.206 -20.426 -9.265 1.00 96.00 85 ALA A CA 1
ATOM 639 C C . ALA A 1 85 ? 2.194 -21.014 -10.297 1.00 96.00 85 ALA A C 1
ATOM 641 O O . ALA A 1 85 ? 1.792 -21.853 -11.105 1.00 96.00 85 ALA A O 1
ATOM 642 N N . GLU A 1 86 ? 3.451 -20.562 -10.280 1.00 90.25 86 GLU A N 1
ATOM 643 C CA . GLU A 1 86 ? 4.576 -21.042 -11.102 1.00 90.25 86 GLU A CA 1
ATOM 644 C C . GLU A 1 86 ? 5.474 -22.017 -10.349 1.00 90.25 86 GLU A C 1
ATOM 646 O O . GLU A 1 86 ? 5.914 -22.994 -10.997 1.00 90.25 86 GLU A O 1
#

pLDDT: mean 96.53, std 3.56, range [68.75, 98.69]

Sequence (86 aa):
MAVTITVNISDHNEKVLLHDLLDINTWVQAAVDGKINNCGKRMAIEATAVLKADDSVTSMPATDQGLQEALLARAGYKNRAQRDAE

Radius of gyration: 18.51 Å; chains: 1; bounding box: 42×30×47 Å

Secondary structure (DSSP, 8-state):
-PPP------HHHHHHHTTT-S-HHHHHHHHHHHHHHHHHHHHHHHHHHHHHT-TT--S--SSHHHHHHHHHTSTT---HHHHHT-